Protein AF-A0A4Q6A8T3-F1 (afdb_monomer_lite)

Structure (mmCIF, N/CA/C/O backbone):
data_AF-A0A4Q6A8T3-F1
#
_entry.id   AF-A0A4Q6A8T3-F1
#
loop_
_atom_site.group_PDB
_atom_site.id
_atom_site.type_symbol
_atom_site.label_atom_id
_atom_site.label_alt_id
_atom_site.label_comp_id
_atom_site.label_asym_id
_atom_site.label_entity_id
_atom_site.label_seq_id
_atom_site.pdbx_PDB_ins_code
_atom_site.Cartn_x
_atom_site.Cartn_y
_atom_site.Cartn_z
_atom_site.occupancy
_atom_site.B_iso_or_equiv
_atom_site.auth_seq_id
_atom_site.auth_comp_id
_atom_site.auth_asym_id
_atom_site.auth_atom_id
_atom_site.pdbx_PDB_model_num
ATOM 1 N N . MET A 1 1 ? 22.616 11.309 0.471 1.00 56.16 1 MET A N 1
ATOM 2 C CA . MET A 1 1 ? 22.110 9.918 0.564 1.00 56.16 1 MET A CA 1
ATOM 3 C C . MET A 1 1 ? 21.333 9.735 1.866 1.00 56.16 1 MET A C 1
ATOM 5 O O . MET A 1 1 ? 20.367 8.986 1.876 1.00 56.16 1 MET A O 1
ATOM 9 N N . ASP A 1 2 ? 21.681 10.492 2.910 1.00 57.84 2 ASP A N 1
ATOM 10 C CA . ASP A 1 2 ? 21.047 10.459 4.234 1.00 57.84 2 ASP A CA 1
ATOM 11 C C . ASP A 1 2 ? 19.617 11.036 4.267 1.00 57.84 2 ASP A C 1
ATOM 13 O O . ASP A 1 2 ? 18.765 10.503 4.971 1.00 57.84 2 ASP A O 1
ATOM 17 N N . ASP A 1 3 ? 19.304 12.050 3.450 1.00 61.88 3 ASP A N 1
ATOM 18 C CA . ASP A 1 3 ? 17.957 12.655 3.423 1.00 61.88 3 ASP A CA 1
ATOM 19 C C . ASP A 1 3 ? 16.875 11.706 2.876 1.00 61.88 3 ASP A C 1
ATOM 21 O O . ASP A 1 3 ? 15.730 11.726 3.327 1.00 61.88 3 ASP A O 1
ATOM 25 N N . VAL A 1 4 ? 17.242 10.843 1.920 1.00 63.75 4 VAL A N 1
ATOM 26 C CA . VAL A 1 4 ? 16.332 9.845 1.327 1.00 63.75 4 VAL A CA 1
ATOM 27 C C . VAL A 1 4 ? 16.033 8.744 2.342 1.00 63.75 4 VAL A C 1
ATOM 29 O O . VAL A 1 4 ? 14.876 8.388 2.542 1.00 63.75 4 VAL A O 1
ATOM 32 N N . GLN A 1 5 ? 17.063 8.282 3.055 1.00 64.31 5 GLN A N 1
ATOM 33 C CA . GLN A 1 5 ? 16.924 7.283 4.112 1.00 64.31 5 GLN A CA 1
ATOM 34 C C . GLN A 1 5 ? 16.036 7.790 5.264 1.00 64.31 5 GLN A C 1
ATOM 36 O O . GLN A 1 5 ? 15.251 7.024 5.814 1.00 64.31 5 GLN A O 1
ATOM 41 N N . HIS A 1 6 ? 16.105 9.085 5.593 1.00 65.06 6 HIS A N 1
ATOM 42 C CA . HIS A 1 6 ? 15.290 9.674 6.657 1.00 65.06 6 HIS A CA 1
ATOM 43 C C . HIS A 1 6 ? 13.803 9.797 6.283 1.00 65.06 6 HIS A C 1
ATOM 45 O O . HIS A 1 6 ? 12.931 9.562 7.116 1.00 65.06 6 HIS A O 1
ATOM 51 N N . PHE A 1 7 ? 13.495 10.151 5.031 1.00 71.75 7 PHE A N 1
ATOM 52 C CA . PHE A 1 7 ? 12.113 10.252 4.540 1.00 71.75 7 PHE A CA 1
ATOM 53 C C . PHE A 1 7 ? 11.385 8.904 4.589 1.00 71.75 7 PHE A C 1
ATOM 55 O O . PHE A 1 7 ? 10.233 8.783 5.007 1.00 71.75 7 PHE A O 1
ATOM 62 N N . ASP A 1 8 ? 12.116 7.883 4.201 1.00 75.50 8 ASP A N 1
ATOM 63 C CA . ASP A 1 8 ? 11.698 6.507 4.146 1.00 75.50 8 ASP A CA 1
ATOM 64 C C . ASP A 1 8 ? 11.333 5.904 5.525 1.00 75.50 8 ASP A C 1
ATOM 66 O O . ASP A 1 8 ? 10.294 5.251 5.675 1.00 75.50 8 ASP A O 1
ATOM 70 N N . ASP A 1 9 ? 12.133 6.185 6.559 1.00 75.94 9 ASP A N 1
ATOM 71 C CA . ASP A 1 9 ? 11.860 5.761 7.940 1.00 75.94 9 ASP A CA 1
ATOM 72 C C . ASP A 1 9 ? 10.550 6.374 8.479 1.00 75.94 9 ASP A C 1
ATOM 74 O O . ASP A 1 9 ? 9.784 5.735 9.212 1.00 75.94 9 ASP A O 1
ATOM 78 N N . VAL A 1 10 ? 10.245 7.612 8.073 1.00 81.62 10 VAL A N 1
ATOM 79 C CA . VAL A 1 10 ? 9.012 8.318 8.453 1.00 81.62 10 VAL A CA 1
ATOM 80 C C . VAL A 1 10 ? 7.785 7.701 7.779 1.00 81.62 10 VAL A C 1
ATOM 82 O O . VAL A 1 10 ? 6.746 7.549 8.429 1.00 81.62 10 VAL A O 1
ATOM 85 N N . LEU A 1 11 ? 7.889 7.295 6.508 1.00 80.31 11 LEU A N 1
ATOM 86 C CA . LEU A 1 11 ? 6.803 6.600 5.805 1.00 80.31 11 LEU A CA 1
ATOM 87 C C . LEU A 1 11 ? 6.441 5.281 6.496 1.00 80.31 11 LEU A C 1
ATOM 89 O O . LEU A 1 11 ? 5.257 4.980 6.678 1.00 80.31 11 LEU A O 1
ATOM 93 N N . PHE A 1 12 ? 7.441 4.525 6.952 1.00 78.12 12 PHE A N 1
ATOM 94 C CA . PHE A 1 12 ? 7.218 3.296 7.710 1.00 78.12 12 PHE A CA 1
ATOM 95 C C . PHE A 1 12 ? 6.557 3.539 9.063 1.00 78.12 12 PHE A C 1
ATOM 97 O O . PHE A 1 12 ? 5.582 2.860 9.403 1.00 78.12 12 PHE A O 1
ATOM 104 N N . ALA A 1 13 ? 7.049 4.519 9.826 1.00 82.19 13 ALA A N 1
ATOM 105 C CA . ALA A 1 13 ? 6.434 4.902 11.091 1.00 82.19 13 ALA A CA 1
ATOM 106 C C . ALA A 1 13 ? 4.959 5.282 10.889 1.00 82.19 13 ALA A C 1
ATOM 108 O O . ALA A 1 13 ? 4.096 4.859 11.658 1.00 82.19 13 ALA A O 1
ATOM 109 N N . PHE A 1 14 ? 4.645 6.000 9.810 1.00 83.62 14 PHE A N 1
ATOM 110 C CA . PHE A 1 14 ? 3.276 6.380 9.482 1.00 83.62 14 PHE A CA 1
ATOM 111 C C . PHE A 1 14 ? 2.398 5.170 9.125 1.00 83.62 14 PHE A C 1
ATOM 113 O O . PHE A 1 14 ? 1.275 5.076 9.618 1.00 83.62 14 PHE A O 1
ATOM 120 N N . VAL A 1 15 ? 2.903 4.197 8.353 1.00 82.44 15 VAL A N 1
ATOM 121 C CA . VAL A 1 15 ? 2.174 2.943 8.070 1.00 82.44 15 VAL A CA 1
ATOM 122 C C . VAL A 1 15 ? 1.899 2.154 9.347 1.00 82.44 15 VAL A C 1
ATOM 124 O O . VAL A 1 15 ? 0.773 1.692 9.539 1.00 82.44 15 VAL A O 1
ATOM 127 N N . LEU A 1 16 ? 2.879 2.031 10.247 1.00 82.50 16 LEU A N 1
ATOM 128 C CA . LEU A 1 16 ? 2.691 1.347 11.530 1.00 82.50 16 LEU A CA 1
ATOM 129 C C . LEU A 1 16 ? 1.691 2.079 12.432 1.00 82.50 16 LEU A C 1
ATOM 131 O O . LEU A 1 16 ? 0.867 1.432 13.077 1.00 82.50 16 LEU A O 1
ATOM 135 N N . VAL A 1 17 ? 1.701 3.414 12.444 1.00 85.50 17 VAL A N 1
ATOM 136 C CA . VAL A 1 17 ? 0.725 4.221 13.190 1.00 85.50 17 VAL A CA 1
ATOM 137 C C . VAL A 1 17 ? -0.678 4.061 12.603 1.00 85.50 17 VAL A C 1
ATOM 139 O O . VAL A 1 17 ? -1.614 3.748 13.339 1.00 85.50 17 VAL A O 1
ATOM 142 N N . CYS A 1 18 ? -0.848 4.218 11.288 1.00 80.81 18 CYS A N 1
ATOM 143 C CA . CYS A 1 18 ? -2.147 4.076 10.631 1.00 80.81 18 CYS A CA 1
ATOM 144 C C . CYS A 1 18 ? -2.696 2.643 10.736 1.00 80.81 18 CYS A C 1
ATOM 146 O O . CYS A 1 18 ? -3.885 2.464 11.008 1.00 80.81 18 CYS A O 1
ATOM 148 N N . GLY A 1 19 ? -1.836 1.630 10.601 1.00 82.00 19 GLY A N 1
ATOM 149 C CA . GLY A 1 19 ? -2.180 0.229 10.846 1.00 82.00 19 GLY A CA 1
ATOM 150 C C . GLY A 1 19 ? -2.541 -0.040 12.310 1.00 82.00 19 GLY A C 1
ATOM 151 O O . GLY A 1 19 ? -3.526 -0.722 12.590 1.00 82.00 19 GLY A O 1
ATOM 152 N N . GLY A 1 20 ? -1.818 0.561 13.258 1.00 80.75 20 GLY A N 1
ATOM 153 C CA . GLY A 1 20 ? -2.111 0.476 14.690 1.00 80.75 20 GLY A CA 1
ATOM 154 C C . GLY A 1 20 ? -3.468 1.081 15.056 1.00 80.75 20 GLY A C 1
ATOM 155 O O . GLY A 1 20 ? -4.218 0.482 15.823 1.00 80.75 20 GLY A O 1
ATOM 156 N N . VAL A 1 21 ? -3.841 2.2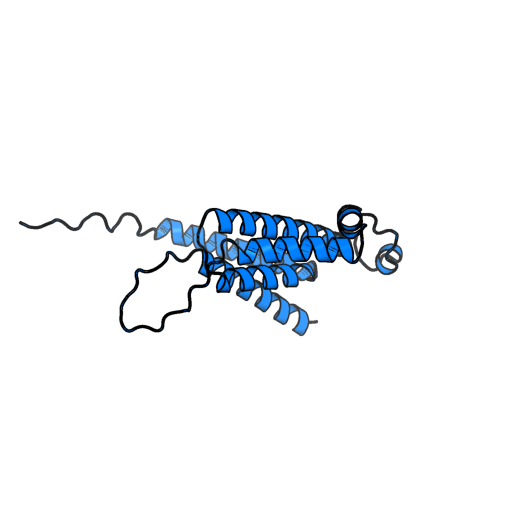14 14.449 1.00 77.12 21 VAL A N 1
ATOM 157 C CA . VAL A 1 21 ? -5.162 2.841 14.643 1.00 77.12 21 VAL A CA 1
ATOM 158 C C . VAL A 1 21 ? -6.304 1.932 14.168 1.00 77.12 21 VAL A C 1
ATOM 160 O O . VAL A 1 21 ? -7.368 1.940 14.789 1.00 77.12 21 VAL A O 1
ATOM 163 N N . LEU A 1 22 ? -6.099 1.103 13.134 1.00 71.81 22 LEU A N 1
ATOM 164 C CA . LEU A 1 22 ? -7.097 0.111 12.695 1.00 71.81 22 LEU A CA 1
ATOM 165 C C . LEU A 1 22 ? -7.335 -1.013 13.720 1.00 71.81 22 LEU A C 1
ATOM 167 O O . LEU A 1 22 ? -8.414 -1.611 13.716 1.00 71.81 22 LEU A O 1
ATOM 171 N N . LEU A 1 23 ? -6.366 -1.301 14.595 1.00 71.19 23 LEU A N 1
ATOM 172 C CA . LEU A 1 23 ? -6.468 -2.341 15.628 1.00 71.19 23 LEU A CA 1
ATOM 173 C C . LEU A 1 23 ? -7.100 -1.847 16.940 1.00 71.19 23 LEU A C 1
ATOM 175 O O . LEU A 1 23 ? -7.441 -2.667 17.793 1.00 71.19 23 LEU A O 1
ATOM 179 N N . ILE A 1 24 ? -7.294 -0.535 17.116 1.00 74.44 24 ILE A N 1
ATOM 180 C CA . ILE A 1 24 ? -7.875 0.021 18.345 1.00 74.44 24 ILE A CA 1
ATOM 181 C C . ILE A 1 24 ? -9.383 -0.305 18.402 1.00 74.44 24 ILE A C 1
ATOM 183 O O . ILE A 1 24 ? -10.132 0.092 17.503 1.00 74.44 24 ILE A O 1
ATOM 187 N N . PRO A 1 25 ? -9.875 -0.993 19.456 1.00 64.94 25 PRO A N 1
ATOM 188 C CA . PRO A 1 25 ? -11.300 -1.264 19.612 1.00 64.94 25 PRO A CA 1
ATOM 189 C C . PRO A 1 25 ? -12.070 0.050 19.778 1.00 64.94 25 PRO A C 1
ATOM 191 O O . PRO A 1 25 ? -11.629 0.968 20.476 1.00 64.94 25 PRO A O 1
ATOM 194 N N . ARG A 1 26 ? -13.243 0.155 19.143 1.00 62.03 26 ARG A N 1
ATOM 195 C CA . ARG A 1 26 ? -14.091 1.348 19.269 1.00 62.03 26 ARG A CA 1
ATOM 196 C C . ARG A 1 26 ? -14.486 1.550 20.731 1.00 62.03 26 ARG A C 1
ATOM 198 O O . ARG A 1 26 ? -15.284 0.780 21.255 1.00 62.03 26 ARG A O 1
ATOM 205 N N . LYS A 1 27 ? -13.976 2.611 21.362 1.00 62.97 27 LYS A N 1
ATOM 206 C CA . LYS A 1 27 ? -14.503 3.083 22.647 1.00 62.97 27 LYS A CA 1
ATOM 207 C C . LYS A 1 27 ? -15.947 3.555 22.473 1.00 62.97 27 LYS A C 1
ATOM 209 O O . LYS A 1 27 ? -16.266 4.245 21.501 1.00 62.97 27 LYS A O 1
ATOM 214 N N . GLU A 1 28 ? -16.805 3.175 23.416 1.00 59.06 28 GLU A N 1
ATOM 215 C CA . GLU A 1 28 ? -18.184 3.653 23.491 1.00 59.06 28 GLU A CA 1
ATOM 216 C C . GLU A 1 28 ? -18.244 5.175 23.654 1.00 59.06 28 GLU A C 1
ATOM 218 O O . GLU A 1 28 ? -17.335 5.818 24.185 1.00 59.06 28 GLU A O 1
ATOM 223 N N . LYS A 1 29 ? -19.316 5.759 23.114 1.00 57.19 29 LYS A N 1
ATOM 224 C CA . LYS A 1 29 ? -19.498 7.204 22.975 1.00 57.19 29 LYS A CA 1
ATOM 225 C C . LYS A 1 29 ? -19.636 7.855 24.354 1.00 57.19 29 LYS A C 1
ATOM 227 O O . LYS A 1 29 ? -20.702 7.791 24.954 1.00 57.19 29 LYS A O 1
ATOM 232 N N . VAL A 1 30 ? -18.587 8.528 24.820 1.00 67.19 30 VAL A N 1
ATOM 233 C CA . VAL A 1 30 ? -18.641 9.350 26.039 1.00 67.19 30 VAL A CA 1
ATOM 234 C C . VAL A 1 30 ? -19.084 10.776 25.667 1.00 67.19 30 VAL A C 1
ATOM 236 O O . VAL A 1 30 ? -18.413 11.406 24.843 1.00 67.19 30 VAL A O 1
ATOM 239 N N . PRO A 1 31 ? -20.195 11.303 26.215 1.00 57.03 31 PRO A N 1
ATOM 240 C CA . PRO A 1 31 ? -20.633 12.673 25.944 1.00 57.03 31 PRO A CA 1
ATOM 241 C C . PRO A 1 31 ? -19.623 13.691 26.511 1.00 57.03 31 PRO A C 1
ATOM 243 O O . PRO A 1 31 ? -19.152 13.536 27.634 1.00 57.03 31 PRO A O 1
ATOM 246 N N . GLY A 1 32 ? -19.268 14.723 25.731 1.00 70.44 32 GLY A N 1
ATOM 247 C CA . GLY A 1 32 ? -18.371 15.819 26.151 1.00 70.44 32 GLY A CA 1
ATOM 248 C C . GLY A 1 32 ? -16.941 15.806 25.581 1.00 70.44 32 GLY A C 1
ATOM 249 O O . GLY A 1 32 ? -16.153 16.695 25.893 1.00 70.44 32 GLY A O 1
ATOM 250 N N . ARG A 1 33 ? -16.579 14.837 24.728 1.00 66.38 33 ARG A N 1
ATOM 251 C CA . ARG A 1 33 ? -15.288 14.799 24.005 1.00 66.38 33 ARG A CA 1
ATOM 252 C C . ARG A 1 33 ? -15.499 14.999 22.501 1.00 66.38 33 ARG A C 1
ATOM 254 O O . ARG A 1 33 ? -16.507 14.553 21.964 1.00 66.38 33 ARG A O 1
ATOM 261 N N . PHE A 1 34 ? -14.535 15.643 21.836 1.00 66.81 34 PHE A N 1
ATOM 262 C CA . PHE A 1 34 ? -14.522 15.876 20.386 1.00 66.81 34 PHE A CA 1
ATOM 263 C C . PHE A 1 34 ? -14.797 14.582 19.606 1.00 66.81 34 PHE A C 1
ATOM 265 O O . PHE A 1 34 ? -14.130 13.565 19.807 1.00 66.81 34 PHE A O 1
ATOM 272 N N . GLN A 1 35 ? -15.802 14.626 18.734 1.00 63.16 35 GLN A N 1
ATOM 273 C CA . GLN A 1 35 ? -16.284 13.480 17.972 1.00 63.16 35 GLN A CA 1
ATOM 274 C C . GLN A 1 35 ? -15.779 13.588 16.534 1.00 63.16 35 GLN A C 1
ATOM 276 O O . GLN A 1 35 ? -16.043 14.576 15.853 1.00 63.16 35 GLN A O 1
ATOM 281 N N . LEU A 1 36 ? -15.083 12.558 16.054 1.00 63.28 36 LEU A N 1
ATOM 282 C CA . LEU A 1 36 ? -14.710 12.471 14.644 1.00 63.28 36 LEU A CA 1
ATOM 283 C C . LEU A 1 36 ? -15.958 12.134 13.806 1.00 63.28 36 LEU A C 1
ATOM 285 O O . LEU A 1 36 ? -16.666 11.179 14.153 1.00 63.28 36 LEU A O 1
ATOM 289 N N . PRO A 1 37 ? -16.241 12.872 12.716 1.00 61.44 37 PRO A N 1
ATOM 290 C CA . PRO A 1 37 ? -17.361 12.567 11.834 1.00 61.44 37 PRO A CA 1
ATOM 291 C C . PRO A 1 37 ? -17.183 11.164 11.239 1.00 61.44 37 PRO A C 1
ATOM 293 O O . PRO A 1 37 ? -16.190 10.863 10.577 1.00 61.44 37 PRO A O 1
ATOM 296 N N . TYR A 1 38 ? -18.142 10.278 11.509 1.00 60.75 38 TYR A N 1
ATOM 297 C CA . TYR A 1 38 ? -18.129 8.908 11.007 1.00 60.75 38 TYR A CA 1
ATOM 298 C C . TYR A 1 38 ? -18.753 8.873 9.614 1.00 60.75 38 TYR A C 1
ATOM 300 O O . TYR A 1 38 ? -19.970 8.983 9.465 1.00 60.75 38 TYR A O 1
ATOM 308 N N . ILE A 1 39 ? -17.911 8.694 8.601 1.00 66.69 39 ILE A N 1
ATOM 309 C CA . ILE A 1 39 ? -18.351 8.407 7.239 1.00 66.69 39 ILE A CA 1
ATOM 310 C C . ILE A 1 39 ? -18.248 6.893 7.035 1.00 66.69 39 ILE A C 1
ATOM 312 O O . ILE A 1 39 ? -17.275 6.253 7.442 1.00 66.69 39 ILE A O 1
ATOM 316 N N . ASN A 1 40 ? -19.280 6.308 6.436 1.00 66.94 40 ASN A N 1
ATOM 317 C CA . ASN A 1 40 ? -19.403 4.869 6.273 1.00 66.94 40 ASN A CA 1
ATOM 318 C C . ASN A 1 40 ? -18.450 4.345 5.182 1.00 66.94 40 ASN A C 1
ATOM 320 O O . ASN A 1 40 ? -18.731 4.468 3.990 1.00 66.94 40 ASN A O 1
ATOM 324 N N . GLY A 1 41 ? -17.323 3.755 5.591 1.00 66.06 41 GLY A N 1
ATOM 325 C CA . GLY A 1 41 ? -16.282 3.274 4.677 1.00 66.06 41 GLY A CA 1
ATOM 326 C C . GLY A 1 41 ? -16.610 2.041 3.868 1.00 66.06 41 GLY A C 1
ATOM 327 O O . GLY A 1 41 ? -15.963 1.816 2.850 1.00 66.06 41 GLY A O 1
ATOM 328 N N . GLN A 1 42 ? -17.651 1.310 4.272 1.00 74.69 42 GLN A N 1
ATOM 329 C CA . GLN A 1 42 ? -18.032 0.036 3.667 1.00 74.69 42 GLN A CA 1
ATOM 330 C C . GLN A 1 42 ? -18.219 0.116 2.148 1.00 74.69 42 GLN A C 1
ATOM 332 O O . GLN A 1 42 ? -17.885 -0.829 1.456 1.00 74.69 42 GLN A O 1
ATOM 337 N N . PHE A 1 43 ? -18.731 1.235 1.625 1.00 78.06 43 PHE A N 1
ATOM 338 C CA . PHE A 1 43 ? -18.996 1.390 0.190 1.00 78.06 43 PHE A CA 1
ATOM 339 C C . PHE A 1 43 ? -18.017 2.343 -0.489 1.00 78.06 43 PHE A C 1
ATOM 341 O O . PHE A 1 43 ? -17.595 2.092 -1.610 1.00 78.06 43 PHE A O 1
ATOM 348 N N . ILE A 1 44 ? -17.614 3.418 0.192 1.00 83.50 44 ILE A N 1
ATOM 349 C CA . ILE A 1 44 ? -16.739 4.436 -0.399 1.00 83.50 44 ILE A CA 1
ATOM 350 C C . ILE A 1 44 ? -15.355 3.851 -0.703 1.00 83.50 44 ILE A C 1
ATOM 352 O O . ILE A 1 44 ? -14.832 4.060 -1.792 1.00 83.50 44 ILE A O 1
ATOM 356 N N . PHE A 1 45 ? -14.778 3.079 0.222 1.00 84.25 45 PHE A N 1
ATOM 357 C CA . PHE A 1 45 ? -13.441 2.517 0.046 1.00 84.25 45 PHE A CA 1
ATOM 358 C C . PHE A 1 45 ? -13.340 1.518 -1.125 1.00 84.25 45 PHE A C 1
ATOM 360 O O . PHE A 1 45 ? -12.498 1.730 -1.998 1.00 84.25 45 PHE A O 1
ATOM 367 N N . PRO A 1 46 ? -14.193 0.477 -1.236 1.00 85.44 46 PRO A N 1
ATOM 368 C CA . PRO A 1 46 ? -14.135 -0.427 -2.385 1.00 85.44 46 PRO A CA 1
ATOM 369 C C . PRO A 1 46 ? -14.464 0.276 -3.705 1.00 85.44 46 PRO A C 1
ATOM 371 O O . PRO A 1 46 ? -13.847 -0.046 -4.715 1.00 85.44 46 PRO A O 1
ATOM 374 N N . VAL A 1 47 ? -15.365 1.268 -3.713 1.00 89.38 47 VAL A N 1
ATOM 375 C CA . VAL A 1 47 ? -15.641 2.068 -4.920 1.00 89.38 47 VAL A CA 1
ATOM 376 C C . VAL A 1 47 ? -14.394 2.823 -5.379 1.00 89.38 47 VAL A C 1
ATOM 378 O O . VAL A 1 47 ? -14.111 2.828 -6.572 1.00 89.38 47 VAL A O 1
ATOM 381 N N . ILE A 1 48 ? -13.614 3.402 -4.460 1.00 89.12 48 ILE A N 1
ATOM 382 C CA . ILE A 1 48 ? -12.345 4.069 -4.794 1.00 89.12 48 ILE A CA 1
ATOM 383 C C . ILE A 1 48 ? -11.345 3.075 -5.396 1.00 89.12 48 ILE A C 1
ATOM 385 O O . ILE A 1 48 ? -10.733 3.382 -6.416 1.00 89.12 48 ILE A O 1
ATOM 389 N N . ILE A 1 49 ? -11.195 1.882 -4.809 1.00 90.25 49 ILE A N 1
ATOM 390 C CA . ILE A 1 49 ? -10.276 0.858 -5.332 1.00 90.25 49 ILE A CA 1
ATOM 391 C C . ILE A 1 49 ? -10.713 0.379 -6.720 1.00 90.25 49 ILE A C 1
ATOM 393 O O . ILE A 1 49 ? -9.891 0.318 -7.630 1.00 90.25 49 ILE A O 1
ATOM 397 N N . VAL A 1 50 ? -12.003 0.099 -6.923 1.00 90.81 50 VAL A N 1
ATOM 398 C CA . VAL A 1 50 ? -12.534 -0.295 -8.237 1.00 90.81 50 VAL A CA 1
ATOM 399 C C . VAL A 1 50 ? -12.347 0.827 -9.257 1.00 90.81 50 VAL A C 1
ATOM 401 O O . VAL A 1 50 ? -11.891 0.564 -10.366 1.00 90.81 50 VAL A O 1
ATOM 404 N N . ALA A 1 51 ? -12.628 2.078 -8.886 1.00 91.44 51 ALA A N 1
ATOM 405 C CA . ALA A 1 51 ? -12.383 3.227 -9.751 1.00 91.44 51 ALA A CA 1
ATOM 406 C C . ALA A 1 51 ? -10.899 3.340 -10.130 1.00 91.44 51 ALA A C 1
ATOM 408 O O . ALA A 1 51 ? -10.593 3.548 -11.300 1.00 91.44 51 ALA A O 1
ATOM 409 N N . ALA A 1 52 ? -9.976 3.129 -9.187 1.00 89.00 52 ALA A N 1
ATOM 410 C CA . ALA A 1 52 ? -8.541 3.124 -9.464 1.00 89.00 52 ALA A CA 1
ATOM 411 C C . ALA A 1 52 ? -8.138 2.008 -10.447 1.00 89.00 52 ALA A C 1
ATOM 413 O O . ALA A 1 52 ? -7.360 2.266 -11.363 1.00 89.00 52 ALA A O 1
ATOM 414 N N . ILE A 1 53 ? -8.700 0.797 -10.314 1.00 89.25 53 ILE A N 1
ATOM 415 C CA . ILE A 1 53 ? -8.473 -0.320 -11.256 1.00 89.25 53 ILE A CA 1
ATOM 416 C C . ILE A 1 53 ? -8.986 0.041 -12.650 1.00 89.25 53 ILE A C 1
ATOM 418 O O . ILE A 1 53 ? -8.278 -0.144 -13.638 1.00 89.25 53 ILE A O 1
ATOM 422 N N . VAL A 1 54 ? -10.211 0.568 -12.734 1.00 90.31 54 VAL A N 1
ATOM 423 C CA . VAL A 1 54 ? -10.845 0.947 -14.003 1.00 90.31 54 VAL A CA 1
ATOM 424 C C . VAL A 1 54 ? -10.057 2.056 -14.689 1.00 90.31 54 VAL A C 1
ATOM 426 O O . VAL A 1 54 ? -9.814 1.966 -15.886 1.00 90.31 54 VAL A O 1
ATOM 429 N N . VAL A 1 55 ? -9.611 3.071 -13.946 1.00 90.62 55 VAL A N 1
ATOM 430 C CA . VAL A 1 55 ? -8.775 4.152 -14.483 1.00 90.62 55 VAL A CA 1
ATOM 431 C C . VAL A 1 55 ? -7.429 3.612 -14.966 1.00 90.62 55 VAL A C 1
ATOM 433 O O . VAL A 1 55 ? -7.018 3.945 -16.073 1.00 90.62 55 VAL A O 1
ATOM 436 N N . ALA A 1 56 ? -6.769 2.740 -14.198 1.00 86.06 56 ALA A N 1
ATOM 437 C CA . ALA A 1 56 ? -5.511 2.118 -14.617 1.00 86.06 56 ALA A CA 1
ATOM 438 C C . ALA A 1 56 ? -5.676 1.300 -15.912 1.00 86.06 56 ALA A C 1
ATOM 440 O O . ALA A 1 56 ? -4.858 1.404 -16.825 1.00 86.06 56 ALA A O 1
ATOM 441 N N . HIS A 1 57 ? -6.776 0.552 -16.025 1.00 85.56 57 HIS A N 1
ATOM 442 C CA . HIS A 1 57 ? -7.116 -0.207 -17.226 1.00 85.56 5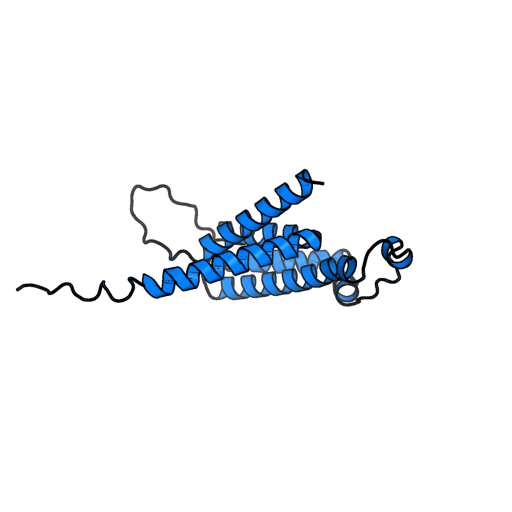7 HIS A CA 1
ATOM 443 C C . HIS A 1 57 ? -7.506 0.697 -18.411 1.00 85.56 57 HIS A C 1
ATOM 445 O O . HIS A 1 57 ? -7.182 0.392 -19.556 1.00 85.56 57 HIS A O 1
ATOM 451 N N . ALA A 1 58 ? -8.185 1.821 -18.159 1.00 86.19 58 ALA A N 1
ATOM 452 C CA . ALA A 1 58 ? -8.595 2.778 -19.188 1.00 86.19 58 ALA A CA 1
ATOM 453 C C . ALA A 1 58 ? -7.415 3.584 -19.752 1.00 86.19 58 ALA A C 1
ATOM 455 O O . ALA A 1 58 ? -7.397 3.888 -20.943 1.00 86.19 58 ALA A O 1
ATOM 456 N N . LEU A 1 59 ? -6.426 3.913 -18.914 1.00 84.44 59 LEU A N 1
ATOM 457 C CA . LEU A 1 59 ? -5.194 4.585 -19.334 1.00 84.44 59 LEU A CA 1
ATO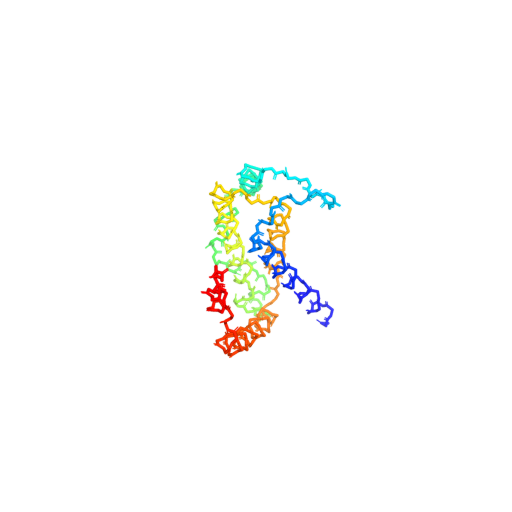M 458 C C . LEU A 1 59 ? -4.279 3.649 -20.136 1.00 84.44 59 LEU A C 1
ATOM 460 O O . LEU A 1 59 ? -3.620 4.090 -21.074 1.00 84.44 59 LEU A O 1
ATOM 464 N N . SER A 1 60 ? -4.264 2.356 -19.805 1.00 78.62 60 SER A N 1
ATOM 465 C CA . SER A 1 60 ? -3.521 1.342 -20.555 1.00 78.62 60 SER A CA 1
ATOM 466 C C . SER A 1 60 ? -4.124 -0.046 -20.345 1.00 78.62 60 SER A C 1
ATOM 468 O O . SER A 1 60 ? -4.064 -0.593 -19.244 1.00 78.62 60 SER A O 1
ATOM 470 N N . ASN A 1 61 ? -4.631 -0.659 -21.421 1.00 79.12 61 ASN A N 1
ATOM 471 C CA . ASN A 1 61 ? -5.167 -2.027 -21.374 1.00 79.12 61 ASN A CA 1
ATOM 472 C C . ASN A 1 61 ? -4.108 -3.064 -20.952 1.00 79.12 61 ASN A C 1
ATOM 474 O O . ASN A 1 61 ? -4.456 -4.137 -20.469 1.00 79.12 61 ASN A O 1
ATOM 478 N N . THR A 1 62 ? -2.817 -2.750 -21.107 1.00 82.12 62 THR A N 1
ATOM 479 C CA . THR A 1 62 ? -1.714 -3.650 -20.748 1.00 82.12 62 THR A CA 1
ATOM 480 C C . THR A 1 62 ? -1.147 -3.419 -19.348 1.00 82.12 62 THR A C 1
ATOM 482 O O . THR A 1 62 ? -0.255 -4.160 -18.955 1.00 82.12 62 THR A O 1
ATOM 485 N N . TYR A 1 63 ? -1.667 -2.472 -18.550 1.00 82.94 63 TYR A N 1
ATOM 486 C CA . TYR A 1 63 ? -1.107 -2.145 -17.226 1.00 82.94 63 TYR A CA 1
ATOM 487 C C . TYR A 1 63 ? -0.886 -3.386 -16.359 1.00 82.94 63 TYR A C 1
ATOM 489 O O . TYR A 1 63 ? 0.230 -3.660 -15.928 1.00 82.94 63 TYR A O 1
ATOM 497 N N . PHE A 1 64 ? -1.945 -4.172 -16.144 1.00 83.12 64 PHE A N 1
ATOM 498 C CA . PHE A 1 64 ? -1.873 -5.365 -15.307 1.00 83.12 64 PHE A CA 1
ATOM 499 C C . PHE A 1 64 ? -1.040 -6.470 -15.960 1.00 83.12 64 PHE A C 1
ATOM 501 O O . PHE A 1 64 ? -0.315 -7.168 -15.260 1.00 83.12 64 PHE A O 1
ATOM 508 N N . THR A 1 65 ? -1.084 -6.615 -17.289 1.00 83.00 65 THR A N 1
ATOM 509 C CA . THR A 1 65 ? -0.264 -7.619 -17.981 1.00 83.00 65 THR A CA 1
ATOM 510 C C . THR A 1 65 ? 1.221 -7.291 -17.892 1.00 83.00 65 THR A C 1
ATOM 512 O O . THR A 1 65 ? 2.015 -8.190 -17.650 1.00 83.00 65 THR A O 1
ATOM 515 N N . ASP A 1 66 ? 1.597 -6.019 -18.008 1.00 83.75 66 ASP A N 1
ATOM 516 C CA . ASP A 1 66 ? 2.978 -5.549 -17.874 1.00 83.75 66 ASP A CA 1
ATOM 517 C C . ASP A 1 66 ? 3.458 -5.629 -16.418 1.00 83.75 66 ASP A C 1
ATOM 519 O O . ASP A 1 66 ? 4.630 -5.882 -16.155 1.00 83.75 66 ASP A O 1
ATOM 523 N N . LEU A 1 67 ? 2.537 -5.514 -15.458 1.00 83.25 67 LEU A N 1
ATOM 524 C CA . LEU A 1 67 ? 2.802 -5.712 -14.032 1.00 83.25 67 LEU A CA 1
ATOM 525 C C . LEU A 1 67 ? 3.214 -7.155 -13.700 1.00 83.25 67 LEU A C 1
ATOM 527 O O . LEU A 1 67 ? 4.086 -7.361 -12.859 1.00 83.25 67 LEU A O 1
ATOM 531 N N . PHE A 1 68 ? 2.617 -8.146 -14.372 1.00 80.88 68 PHE A N 1
ATOM 532 C CA . PHE A 1 68 ? 2.960 -9.569 -14.220 1.00 80.88 68 PHE A CA 1
ATOM 533 C C . PHE A 1 68 ? 4.029 -10.057 -15.211 1.00 80.88 68 PHE A C 1
ATOM 535 O O . PHE A 1 68 ? 4.546 -11.168 -15.067 1.00 80.88 68 PHE A O 1
ATOM 542 N N . ARG A 1 69 ? 4.386 -9.249 -16.214 1.00 79.25 69 ARG A N 1
ATOM 543 C CA . ARG A 1 69 ? 5.512 -9.526 -17.108 1.00 79.25 69 ARG A CA 1
ATOM 544 C C . ARG A 1 69 ? 6.800 -9.062 -16.440 1.00 79.25 69 ARG A C 1
ATOM 546 O O . ARG A 1 69 ? 7.176 -7.897 -16.517 1.00 79.25 69 ARG A O 1
ATOM 553 N N . PHE A 1 70 ? 7.514 -10.002 -15.833 1.00 76.62 70 PHE A N 1
ATOM 554 C CA . PHE A 1 70 ? 8.854 -9.799 -15.266 1.00 76.62 70 PHE A CA 1
ATOM 555 C C . PHE A 1 70 ? 9.944 -9.683 -16.351 1.00 76.62 70 PHE A C 1
ATOM 557 O O . PHE A 1 70 ? 11.006 -10.298 -16.258 1.00 76.62 70 PHE A O 1
ATOM 564 N N . ASP A 1 71 ? 9.656 -8.939 -17.419 1.00 76.19 71 ASP A N 1
ATOM 565 C CA . ASP A 1 71 ? 10.551 -8.728 -18.550 1.00 76.19 71 ASP A CA 1
ATOM 566 C C . ASP A 1 71 ? 11.276 -7.386 -18.392 1.00 76.19 71 ASP A C 1
ATOM 568 O O . ASP A 1 71 ? 10.776 -6.321 -18.749 1.00 76.19 71 ASP A O 1
ATOM 572 N N . PHE A 1 72 ? 12.471 -7.442 -17.807 1.00 75.69 72 PHE A N 1
ATOM 573 C CA . PHE A 1 72 ? 13.293 -6.265 -17.506 1.00 75.69 72 PHE A CA 1
ATOM 574 C C . PHE A 1 72 ? 14.209 -5.856 -18.663 1.00 75.69 72 PHE A C 1
ATOM 576 O O . PHE A 1 72 ? 14.991 -4.912 -18.532 1.00 75.69 72 PHE A O 1
ATOM 583 N N . SER A 1 73 ? 14.110 -6.539 -19.809 1.00 67.06 73 SER A N 1
ATOM 584 C CA . SER A 1 73 ? 14.990 -6.313 -20.957 1.00 67.06 73 SER A CA 1
ATOM 585 C C . SER A 1 73 ? 14.834 -4.922 -21.585 1.00 67.06 73 SER A C 1
ATOM 587 O O . SER A 1 73 ? 15.729 -4.480 -22.300 1.00 67.06 73 SER A O 1
ATOM 589 N N . GLY A 1 74 ? 13.720 -4.227 -21.334 1.00 67.88 74 GLY A N 1
ATOM 590 C CA . GLY A 1 74 ? 13.476 -2.865 -21.820 1.00 67.88 74 GLY A CA 1
ATOM 591 C C . GLY A 1 74 ? 14.132 -1.750 -20.994 1.00 67.88 74 GLY A C 1
ATOM 592 O O . GLY A 1 74 ? 14.059 -0.589 -21.391 1.00 67.88 74 GLY A O 1
ATOM 593 N N . ASN A 1 75 ? 14.753 -2.058 -19.850 1.00 74.56 75 ASN A N 1
ATOM 594 C CA . ASN A 1 75 ? 15.307 -1.042 -18.957 1.00 74.56 75 ASN A CA 1
ATOM 595 C C . ASN A 1 75 ? 16.815 -0.852 -19.199 1.00 74.56 75 ASN A C 1
ATOM 597 O O . ASN A 1 75 ? 17.619 -1.734 -18.895 1.00 74.56 75 ASN A O 1
ATOM 601 N N . ALA A 1 76 ? 17.203 0.305 -19.748 1.00 74.31 76 ALA A N 1
ATOM 602 C CA . ALA A 1 76 ? 18.590 0.595 -20.125 1.00 74.31 76 ALA A CA 1
ATOM 603 C C . ALA A 1 76 ? 19.570 0.480 -18.942 1.00 74.31 76 ALA A C 1
ATOM 605 O O . ALA A 1 76 ? 20.706 0.038 -19.126 1.00 74.31 76 ALA A O 1
ATOM 606 N N . ASP A 1 77 ? 19.128 0.809 -17.726 1.00 75.62 77 ASP A N 1
ATOM 607 C CA . ASP A 1 77 ? 19.950 0.722 -16.516 1.00 75.62 77 ASP A CA 1
ATOM 608 C C . ASP A 1 77 ? 20.168 -0.727 -16.051 1.00 75.62 77 ASP A C 1
ATOM 610 O O . ASP A 1 77 ? 21.243 -1.055 -15.538 1.00 75.62 77 ASP A O 1
ATOM 614 N N . TYR A 1 78 ? 19.191 -1.613 -16.285 1.00 75.25 78 TYR A N 1
ATOM 615 C CA . TYR A 1 78 ? 19.312 -3.051 -16.018 1.00 75.25 78 TYR A CA 1
ATOM 616 C C . TYR A 1 78 ? 20.214 -3.737 -17.050 1.00 75.25 78 TYR A C 1
ATOM 618 O O . TYR A 1 78 ? 21.123 -4.481 -16.686 1.00 75.25 78 TYR A O 1
ATOM 626 N N . VAL A 1 79 ? 20.029 -3.422 -18.337 1.00 76.19 79 VAL A N 1
ATOM 627 C CA . VAL A 1 79 ? 20.844 -3.970 -19.438 1.00 76.19 79 VAL A CA 1
ATOM 628 C C . VAL A 1 79 ? 22.305 -3.512 -19.341 1.00 76.19 79 VAL A C 1
ATOM 630 O O . VAL A 1 79 ? 23.214 -4.266 -19.676 1.00 76.19 79 VAL A O 1
ATOM 633 N N . SER A 1 80 ? 22.549 -2.310 -18.810 1.00 77.62 80 SER A N 1
ATOM 634 C CA . SER A 1 80 ? 23.901 -1.792 -18.548 1.00 77.62 80 SER A CA 1
ATOM 635 C C . SER A 1 80 ? 24.569 -2.402 -17.304 1.00 77.62 80 SER A C 1
ATOM 637 O O . SER A 1 80 ? 25.696 -2.028 -16.982 1.00 77.62 80 SER A O 1
ATOM 639 N N . GLY A 1 81 ? 23.881 -3.281 -16.564 1.00 77.06 81 GLY A N 1
ATOM 640 C CA . GLY A 1 81 ? 24.381 -3.886 -15.325 1.00 77.06 81 GLY A CA 1
ATOM 641 C C . GLY A 1 81 ? 24.545 -2.906 -14.158 1.00 77.06 81 GLY A C 1
ATOM 642 O O . GLY A 1 81 ? 25.208 -3.237 -13.177 1.00 77.06 81 GLY A O 1
ATOM 643 N N . LYS A 1 82 ? 23.969 -1.697 -14.249 1.00 78.50 82 LYS A N 1
ATOM 644 C CA . LYS A 1 82 ? 24.071 -0.670 -13.198 1.00 78.50 82 LYS A CA 1
ATOM 645 C C . LYS A 1 82 ? 23.149 -0.951 -12.012 1.00 78.50 82 LYS A C 1
ATOM 647 O O . LYS A 1 82 ? 23.472 -0.556 -10.897 1.00 78.50 82 LYS A O 1
ATOM 652 N N . VAL A 1 83 ? 22.017 -1.617 -12.247 1.00 79.12 83 VAL A N 1
ATOM 653 C CA . VAL A 1 83 ? 21.040 -1.996 -11.215 1.00 79.12 83 VAL A CA 1
ATOM 654 C C . VAL A 1 83 ? 20.784 -3.501 -11.251 1.00 79.12 83 VAL A C 1
ATOM 656 O O . VAL A 1 83 ? 20.774 -4.118 -12.316 1.00 79.12 83 VAL A O 1
ATOM 659 N N . GLY A 1 84 ? 20.608 -4.121 -10.084 1.00 81.25 84 GLY A N 1
ATOM 660 C CA . GLY A 1 84 ? 20.387 -5.561 -9.990 1.00 81.25 84 GLY A CA 1
ATOM 661 C C . GLY A 1 84 ? 18.953 -5.947 -10.354 1.00 81.25 84 GLY A C 1
ATOM 662 O O . GLY A 1 84 ? 18.030 -5.146 -10.229 1.00 81.25 84 GLY A O 1
ATOM 663 N N . PHE A 1 85 ? 18.731 -7.218 -10.705 1.00 78.75 85 PHE A N 1
ATOM 664 C CA . PHE A 1 85 ? 17.388 -7.770 -10.969 1.00 78.75 85 PHE A CA 1
ATOM 665 C C . PHE A 1 85 ? 16.394 -7.436 -9.852 1.00 78.75 85 PHE A C 1
ATOM 667 O O . PHE A 1 85 ? 15.266 -7.024 -10.096 1.00 78.75 85 PHE A O 1
ATOM 674 N N . TRP A 1 86 ? 16.843 -7.551 -8.602 1.00 78.38 86 TRP A N 1
ATOM 675 C CA . TRP A 1 86 ? 15.988 -7.279 -7.459 1.00 78.38 86 TRP A CA 1
ATOM 676 C C . TRP A 1 86 ? 15.559 -5.798 -7.361 1.00 78.38 86 TRP A C 1
ATOM 678 O O . TRP A 1 86 ? 14.549 -5.536 -6.730 1.00 78.38 86 TRP A O 1
ATOM 688 N N . ASP A 1 87 ? 16.294 -4.833 -7.943 1.00 78.00 87 ASP A N 1
ATOM 689 C CA . ASP A 1 87 ? 15.926 -3.396 -7.895 1.00 78.00 87 ASP A CA 1
ATOM 690 C C . ASP A 1 87 ? 14.697 -3.142 -8.759 1.00 78.00 87 ASP A C 1
ATOM 692 O O . ASP A 1 87 ? 13.743 -2.497 -8.336 1.00 78.00 87 ASP A O 1
ATOM 696 N N . VAL A 1 88 ? 14.703 -3.722 -9.956 1.00 78.69 88 VAL A N 1
ATOM 697 C CA . VAL A 1 88 ? 13.612 -3.589 -10.920 1.00 78.69 88 VAL A CA 1
ATOM 698 C C . VAL A 1 88 ? 12.419 -4.478 -10.558 1.00 78.69 88 VAL A C 1
ATOM 700 O O . VAL A 1 88 ? 11.272 -4.047 -10.679 1.00 78.69 88 VAL A O 1
ATOM 703 N N . ALA 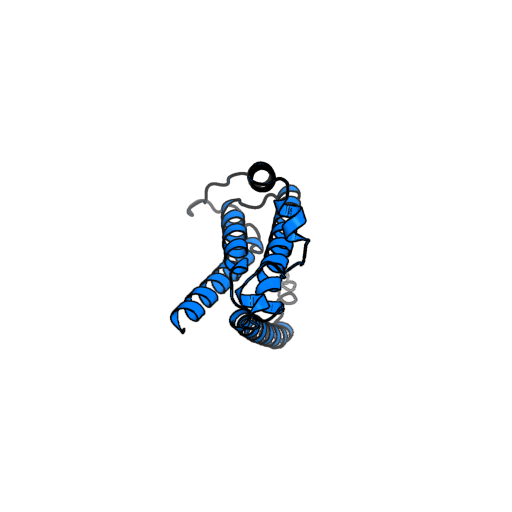A 1 89 ? 12.665 -5.679 -10.023 1.00 82.44 89 ALA A N 1
ATOM 704 C CA . ALA A 1 89 ? 11.606 -6.587 -9.593 1.00 82.44 89 ALA A CA 1
ATOM 705 C C . ALA A 1 89 ? 10.857 -6.084 -8.354 1.00 82.44 89 ALA A C 1
ATOM 707 O O . ALA A 1 89 ? 9.666 -6.352 -8.218 1.00 82.44 89 ALA A O 1
ATOM 708 N N . MET A 1 90 ? 11.512 -5.334 -7.462 1.00 81.00 90 MET A N 1
ATOM 709 C CA . MET A 1 90 ? 10.878 -4.837 -6.240 1.00 81.00 90 MET A CA 1
ATOM 710 C C . MET A 1 90 ? 9.711 -3.896 -6.531 1.00 81.00 90 MET A C 1
ATOM 712 O O . MET A 1 90 ? 8.696 -3.999 -5.851 1.00 81.00 90 MET A O 1
ATOM 716 N N . LEU A 1 91 ? 9.805 -3.042 -7.552 1.00 80.50 91 LEU A N 1
ATOM 717 C CA . LEU A 1 91 ? 8.718 -2.138 -7.943 1.00 80.50 91 LEU A CA 1
ATOM 718 C C . LEU A 1 91 ? 7.495 -2.918 -8.439 1.00 80.50 91 LEU A C 1
ATOM 720 O O . LEU A 1 91 ? 6.386 -2.716 -7.944 1.00 80.50 91 LEU A O 1
ATOM 724 N N . GLN A 1 92 ? 7.699 -3.857 -9.368 1.00 86.81 92 GLN A N 1
ATOM 725 C CA . GLN A 1 92 ? 6.618 -4.703 -9.884 1.00 86.81 92 GLN A CA 1
ATOM 726 C C . GLN A 1 92 ? 6.000 -5.555 -8.770 1.00 86.81 92 GLN A C 1
ATOM 728 O O . GLN A 1 92 ? 4.787 -5.531 -8.577 1.00 86.81 92 GLN A O 1
ATOM 733 N N . VAL A 1 93 ? 6.823 -6.249 -7.977 1.00 87.25 93 VAL A N 1
ATOM 734 C CA . VAL A 1 93 ? 6.355 -7.087 -6.863 1.00 87.25 93 VAL A CA 1
ATOM 735 C C . VAL A 1 93 ? 5.631 -6.249 -5.808 1.00 87.25 93 VAL A C 1
ATOM 737 O O . VAL A 1 93 ? 4.568 -6.654 -5.346 1.00 87.25 93 VAL A O 1
ATOM 740 N N . SER A 1 94 ? 6.142 -5.068 -5.453 1.00 87.94 94 SER A N 1
ATOM 741 C CA . SER A 1 94 ? 5.506 -4.193 -4.460 1.00 87.94 94 SER A CA 1
ATOM 742 C C . SER A 1 94 ? 4.165 -3.658 -4.944 1.00 87.94 94 SER A C 1
ATOM 744 O O . SER A 1 94 ? 3.230 -3.589 -4.153 1.00 87.94 94 SER A O 1
ATOM 746 N N . LEU A 1 95 ? 4.024 -3.342 -6.235 1.00 88.62 95 LEU A N 1
ATOM 747 C CA . LEU A 1 95 ? 2.739 -2.953 -6.818 1.00 88.62 95 LEU A CA 1
ATOM 748 C C . LEU A 1 95 ? 1.738 -4.119 -6.835 1.00 88.62 95 LEU A C 1
ATOM 750 O O . LEU A 1 95 ? 0.566 -3.908 -6.527 1.00 88.62 95 LEU A O 1
ATOM 754 N N . ILE A 1 96 ? 2.181 -5.353 -7.115 1.00 90.44 96 ILE A N 1
ATOM 755 C CA . ILE A 1 96 ? 1.332 -6.554 -6.988 1.00 90.44 96 ILE A CA 1
ATOM 756 C C . ILE A 1 96 ? 0.856 -6.705 -5.540 1.00 90.44 96 ILE A C 1
ATOM 758 O O . ILE A 1 96 ? -0.341 -6.849 -5.288 1.00 90.44 96 ILE A O 1
ATOM 762 N N . VAL A 1 97 ? 1.783 -6.639 -4.580 1.00 90.12 97 VAL A N 1
ATOM 763 C CA . VAL A 1 97 ? 1.480 -6.744 -3.146 1.00 90.12 97 VAL A CA 1
ATOM 764 C C . VAL A 1 97 ? 0.537 -5.627 -2.705 1.00 90.12 97 VAL A C 1
ATOM 766 O O . VAL A 1 97 ? -0.416 -5.898 -1.979 1.00 90.12 97 VAL A O 1
ATOM 769 N N . PHE A 1 98 ? 0.745 -4.397 -3.175 1.00 91.44 98 PHE A N 1
ATOM 770 C CA . PHE A 1 98 ? -0.130 -3.259 -2.915 1.00 91.44 98 PHE A CA 1
ATOM 771 C C . PHE A 1 98 ? -1.556 -3.516 -3.408 1.00 91.44 98 PHE A C 1
ATOM 773 O O . PHE A 1 98 ? -2.496 -3.349 -2.634 1.00 91.44 98 PHE A O 1
ATOM 780 N N . TRP A 1 99 ? -1.734 -3.973 -4.651 1.00 90.31 99 TRP A N 1
ATOM 781 C CA . TRP A 1 99 ? -3.057 -4.286 -5.198 1.00 90.31 99 TRP A CA 1
ATOM 782 C C . TRP A 1 99 ? -3.744 -5.424 -4.435 1.00 90.31 99 TRP A C 1
ATOM 784 O O . TRP A 1 99 ? -4.926 -5.310 -4.106 1.00 90.31 99 TRP A O 1
ATOM 794 N N . ILE A 1 100 ? -3.012 -6.485 -4.080 1.00 91.56 100 ILE A N 1
ATOM 795 C CA . ILE A 1 100 ? -3.533 -7.578 -3.243 1.00 91.56 100 ILE A CA 1
ATOM 796 C C . ILE A 1 100 ? -3.965 -7.038 -1.875 1.00 91.56 100 ILE A C 1
ATOM 798 O O . ILE A 1 100 ? -5.084 -7.292 -1.433 1.00 91.56 100 ILE A O 1
ATOM 802 N N . PHE A 1 101 ? -3.109 -6.262 -1.213 1.00 90.38 101 PHE A N 1
ATOM 803 C CA . PHE A 1 101 ? -3.387 -5.676 0.095 1.00 90.38 101 PHE A CA 1
ATOM 804 C C . PHE A 1 101 ? -4.582 -4.713 0.055 1.00 90.38 101 PHE A C 1
ATOM 806 O O . PHE A 1 101 ? -5.441 -4.762 0.935 1.00 90.38 101 PHE A O 1
ATOM 813 N N . ALA A 1 102 ? -4.695 -3.896 -0.994 1.00 90.12 102 ALA A N 1
ATOM 814 C CA . ALA A 1 102 ? -5.823 -3.001 -1.226 1.00 90.12 102 ALA A CA 1
ATOM 815 C C . ALA A 1 102 ? -7.146 -3.769 -1.366 1.00 90.12 102 ALA A C 1
ATOM 817 O O . ALA A 1 102 ? -8.144 -3.398 -0.747 1.00 90.12 102 ALA A O 1
ATOM 818 N N . ILE A 1 103 ? -7.146 -4.870 -2.127 1.00 90.50 103 ILE A N 1
ATOM 819 C CA . ILE A 1 103 ? -8.313 -5.750 -2.285 1.00 90.50 103 ILE A CA 1
ATOM 820 C C . ILE A 1 103 ? -8.665 -6.419 -0.953 1.00 90.50 103 ILE A C 1
ATOM 822 O O . ILE A 1 103 ? -9.832 -6.428 -0.564 1.00 90.50 103 ILE A O 1
ATOM 826 N N . VAL A 1 104 ? -7.675 -6.929 -0.213 1.00 90.00 104 VAL A N 1
ATOM 827 C CA . VAL A 1 104 ? -7.891 -7.530 1.112 1.00 90.00 104 VAL A CA 1
ATOM 828 C C . VAL A 1 104 ? -8.517 -6.513 2.066 1.00 90.00 104 VAL A C 1
ATOM 830 O O . VAL A 1 104 ? -9.544 -6.807 2.674 1.00 90.00 104 VAL A O 1
ATOM 833 N N . LEU A 1 105 ? -7.974 -5.296 2.162 1.00 86.00 105 LEU A N 1
ATOM 834 C CA . LEU A 1 105 ? -8.558 -4.236 2.988 1.00 86.00 105 LEU A CA 1
ATOM 835 C C . LEU A 1 105 ? -9.967 -3.852 2.530 1.00 86.00 105 LEU A C 1
ATOM 837 O O . LEU A 1 105 ? -10.829 -3.598 3.375 1.00 86.00 105 LEU A O 1
ATOM 841 N N . ALA A 1 106 ? -10.233 -3.846 1.223 1.00 86.62 106 ALA A N 1
ATOM 842 C CA . ALA A 1 106 ? -11.565 -3.583 0.694 1.00 86.62 106 ALA A CA 1
ATOM 843 C C . ALA A 1 106 ? -12.567 -4.654 1.145 1.00 86.62 106 ALA A C 1
ATOM 845 O O . ALA A 1 106 ? -13.632 -4.308 1.656 1.00 86.62 106 ALA A O 1
ATOM 846 N N . LEU A 1 107 ? -12.198 -5.936 1.073 1.00 86.56 107 LEU A N 1
ATOM 847 C CA . LEU A 1 107 ? -13.014 -7.043 1.581 1.00 86.56 107 LEU A CA 1
ATOM 848 C C . LEU A 1 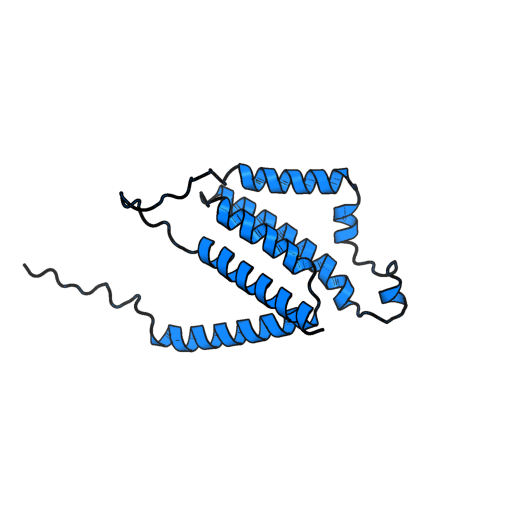107 ? -13.215 -6.958 3.103 1.00 86.56 107 LEU A C 1
ATOM 850 O O . LEU A 1 107 ? -14.338 -7.084 3.589 1.00 86.56 107 LEU A O 1
ATOM 854 N N . PHE A 1 108 ? -12.159 -6.670 3.869 1.00 83.00 108 PHE A N 1
ATOM 855 C CA . PHE A 1 108 ? -12.253 -6.483 5.322 1.00 83.00 108 PHE A CA 1
ATOM 856 C C . PHE A 1 108 ? -13.165 -5.309 5.709 1.00 83.00 108 PHE A C 1
ATOM 858 O O . PHE A 1 108 ? -13.870 -5.387 6.715 1.00 83.00 108 PHE A O 1
ATOM 865 N N . THR A 1 109 ? -13.196 -4.250 4.899 1.00 82.81 109 THR A N 1
ATOM 866 C CA . THR A 1 109 ? -14.055 -3.068 5.092 1.00 82.81 109 THR A CA 1
ATOM 867 C C . THR A 1 109 ? -15.527 -3.345 4.771 1.00 82.81 109 THR A C 1
ATOM 869 O O . THR A 1 109 ? -16.411 -2.690 5.325 1.00 82.81 109 THR A O 1
ATOM 872 N N . LEU A 1 110 ? -15.816 -4.346 3.935 1.00 77.88 110 LEU A N 1
ATOM 873 C CA . LEU A 1 110 ? -17.183 -4.830 3.718 1.00 77.88 110 LEU A CA 1
ATOM 874 C C . LEU A 1 110 ? -17.697 -5.632 4.921 1.00 77.88 110 LEU A C 1
ATOM 876 O O . LEU A 1 110 ? -18.859 -5.499 5.299 1.00 77.88 110 LEU A O 1
ATOM 880 N N . VAL A 1 111 ? -16.832 -6.437 5.548 1.00 74.81 111 VAL A N 1
ATOM 881 C CA . VAL A 1 111 ? -17.204 -7.281 6.699 1.00 74.81 111 VAL A CA 1
ATOM 882 C C . VAL A 1 111 ? -17.249 -6.480 8.004 1.00 74.81 111 VAL A C 1
ATOM 884 O O . VAL A 1 111 ? -18.117 -6.704 8.850 1.00 74.81 111 VAL A O 1
ATOM 887 N N . LYS A 1 112 ? -16.339 -5.519 8.189 1.00 64.88 112 LYS A N 1
ATOM 888 C CA . LYS A 1 112 ? -16.291 -4.649 9.369 1.00 64.88 112 LYS A CA 1
ATOM 889 C C . LYS A 1 112 ? -16.456 -3.187 8.971 1.00 64.88 112 LYS A C 1
ATOM 891 O O . LYS A 1 112 ? -15.734 -2.679 8.125 1.00 64.88 112 LYS A O 1
ATOM 896 N N . LYS A 1 113 ? -17.358 -2.490 9.672 1.00 66.44 113 LYS A N 1
ATOM 897 C CA . LYS A 1 113 ? -17.645 -1.046 9.558 1.00 66.44 113 LYS A CA 1
ATOM 898 C C . LYS A 1 113 ? -16.461 -0.174 10.019 1.00 66.44 113 LYS A C 1
ATOM 900 O O . LYS A 1 113 ? -16.544 0.514 11.039 1.00 66.44 113 LYS A O 1
ATOM 905 N N . TYR A 1 114 ? -15.341 -0.261 9.308 1.00 69.81 114 TYR A N 1
ATOM 906 C CA . TYR A 1 114 ? -14.128 0.504 9.568 1.00 69.81 114 TYR A CA 1
ATOM 907 C C . TYR A 1 114 ? -14.291 1.969 9.139 1.00 69.81 114 TYR A C 1
ATOM 909 O O . TYR A 1 114 ? -15.046 2.305 8.223 1.00 69.81 114 TYR A O 1
ATOM 917 N N . SER A 1 115 ? -13.580 2.857 9.832 1.00 72.69 115 SER A N 1
ATOM 918 C CA . SER A 1 115 ? -13.551 4.289 9.530 1.00 72.69 115 SER A CA 1
ATOM 919 C C . SER A 1 115 ? -12.725 4.562 8.269 1.00 72.69 115 SER A C 1
ATOM 921 O O . SER A 1 115 ? -11.597 4.087 8.156 1.00 72.69 115 SER A O 1
ATOM 923 N N . LEU A 1 116 ? -13.242 5.398 7.363 1.00 71.56 116 LEU A N 1
ATOM 924 C CA . LEU A 1 116 ? -12.545 5.808 6.128 1.00 71.56 116 LEU A CA 1
ATOM 925 C C . LEU A 1 116 ? -11.212 6.509 6.368 1.00 71.56 116 LEU A C 1
ATOM 927 O O . LEU A 1 116 ? -10.284 6.347 5.589 1.00 71.56 116 LEU A O 1
ATOM 931 N N . ILE A 1 117 ? -11.132 7.297 7.438 1.00 75.50 117 ILE A N 1
ATOM 932 C CA . ILE A 1 117 ? -9.997 8.179 7.718 1.00 75.50 117 ILE A CA 1
ATOM 933 C C . ILE A 1 117 ? -8.682 7.381 7.856 1.00 75.50 117 ILE A C 1
ATOM 935 O O . ILE A 1 117 ? -7.760 7.637 7.084 1.00 75.50 117 ILE A O 1
ATOM 939 N N . PRO A 1 118 ? -8.572 6.380 8.755 1.00 74.81 118 PRO A N 1
ATOM 940 C CA . PRO A 1 118 ? -7.365 5.558 8.840 1.00 74.81 118 PRO A CA 1
ATOM 941 C C . PRO A 1 118 ? -7.147 4.669 7.605 1.00 74.81 118 PRO A C 1
ATOM 943 O O . PRO A 1 118 ? -6.000 4.468 7.224 1.00 74.81 118 PRO A O 1
ATOM 946 N N . LEU A 1 119 ? -8.205 4.193 6.934 1.00 80.62 119 LEU A N 1
ATOM 947 C CA . LEU A 1 119 ? -8.081 3.393 5.702 1.00 80.62 119 LEU A CA 1
ATOM 948 C C . LEU A 1 119 ? -7.406 4.168 4.561 1.00 80.62 119 LEU A C 1
ATOM 950 O O . LEU A 1 119 ? -6.515 3.635 3.902 1.00 80.62 119 LEU A O 1
ATOM 954 N N . MET A 1 120 ? -7.791 5.431 4.357 1.00 84.56 120 MET A N 1
ATOM 955 C CA . MET A 1 120 ? -7.176 6.305 3.351 1.00 84.56 120 MET A CA 1
ATOM 956 C C . MET A 1 120 ? -5.711 6.627 3.680 1.00 84.56 120 MET A C 1
ATOM 958 O O . MET A 1 120 ? -4.885 6.745 2.775 1.00 84.56 120 MET A O 1
ATOM 962 N N . GLY A 1 121 ? -5.373 6.725 4.969 1.00 85.50 121 GLY A N 1
ATOM 963 C CA . GLY A 1 121 ? -3.988 6.861 5.422 1.00 85.50 121 GLY A CA 1
ATOM 964 C C . GLY A 1 121 ? -3.160 5.618 5.101 1.00 85.50 121 GLY A C 1
ATOM 965 O O . GLY A 1 121 ? -2.130 5.721 4.443 1.00 85.50 121 GLY A O 1
ATOM 966 N N . VAL A 1 122 ? -3.648 4.431 5.482 1.00 85.88 122 VAL A N 1
ATOM 967 C CA . VAL A 1 122 ? -2.947 3.167 5.212 1.00 85.88 122 VAL A CA 1
ATOM 968 C C . VAL A 1 122 ? -2.736 2.960 3.712 1.00 85.88 122 VAL A C 1
ATOM 970 O O . VAL A 1 122 ? -1.611 2.689 3.311 1.00 85.88 122 VAL A O 1
ATOM 973 N N . ILE A 1 123 ? -3.763 3.137 2.869 1.00 88.94 123 ILE A N 1
ATOM 974 C CA . ILE A 1 123 ? -3.622 2.897 1.423 1.00 88.94 123 ILE A CA 1
ATOM 975 C C . ILE A 1 123 ? -2.623 3.861 0.768 1.00 88.94 123 ILE A C 1
ATOM 977 O O . ILE A 1 123 ? -1.781 3.431 -0.017 1.00 88.94 123 ILE A O 1
ATOM 981 N N . THR A 1 124 ? -2.660 5.147 1.125 1.00 87.62 124 THR A N 1
ATOM 982 C CA . THR A 1 124 ? -1.748 6.151 0.554 1.00 87.62 124 THR A CA 1
ATOM 983 C C . THR A 1 124 ? -0.305 5.852 0.948 1.00 87.62 124 THR A C 1
ATOM 985 O O . THR A 1 124 ? 0.599 5.900 0.118 1.00 87.62 124 THR A O 1
ATOM 988 N N . CYS A 1 125 ? -0.079 5.481 2.206 1.00 85.44 125 CYS A N 1
ATOM 989 C CA . CYS A 1 125 ? 1.265 5.208 2.694 1.00 85.44 125 CYS A CA 1
ATOM 990 C C . CYS A 1 125 ? 1.799 3.864 2.192 1.00 85.44 125 CYS A C 1
ATOM 992 O O . CYS A 1 125 ? 2.965 3.785 1.821 1.00 85.44 125 CYS A O 1
ATOM 994 N N . SER A 1 126 ? 0.949 2.840 2.065 1.00 85.25 126 SER A N 1
ATOM 995 C CA . SER A 1 126 ? 1.312 1.591 1.388 1.00 85.25 126 SER A CA 1
ATOM 996 C C . SER A 1 126 ? 1.696 1.813 -0.075 1.00 85.25 126 SER A C 1
ATOM 998 O O . SER A 1 126 ? 2.614 1.153 -0.548 1.00 85.25 126 SER A O 1
ATOM 1000 N N . TYR A 1 127 ? 1.048 2.746 -0.783 1.00 87.38 127 TYR A N 1
ATOM 1001 C CA . TYR A 1 127 ? 1.437 3.100 -2.150 1.00 87.38 127 TYR A CA 1
ATOM 1002 C C . TYR A 1 127 ? 2.827 3.748 -2.191 1.00 87.38 127 TYR A C 1
ATOM 1004 O O . TYR A 1 127 ? 3.668 3.343 -2.990 1.00 87.38 127 TYR A O 1
ATOM 1012 N N . LEU A 1 128 ? 3.109 4.701 -1.295 1.00 84.31 128 LEU A N 1
ATOM 1013 C CA . LEU A 1 128 ? 4.415 5.371 -1.236 1.00 84.31 128 LEU A CA 1
ATOM 1014 C C . LEU A 1 128 ? 5.563 4.409 -0.898 1.00 84.31 128 LEU A C 1
ATOM 1016 O O . LEU A 1 128 ? 6.651 4.553 -1.449 1.00 84.31 128 LEU A O 1
ATOM 1020 N N . LEU A 1 129 ? 5.309 3.381 -0.080 1.00 81.94 129 LEU A N 1
ATOM 1021 C CA . LEU A 1 129 ? 6.296 2.333 0.202 1.00 81.94 129 LEU A CA 1
ATOM 1022 C C . LEU A 1 129 ? 6.713 1.534 -1.042 1.00 81.94 129 LEU A C 1
ATOM 1024 O O . LEU A 1 129 ? 7.812 0.983 -1.060 1.00 81.94 129 LEU A O 1
ATOM 1028 N N . THR A 1 130 ? 5.881 1.467 -2.089 1.00 83.44 130 THR A N 1
ATOM 1029 C CA . THR A 1 130 ? 6.231 0.707 -3.302 1.00 83.44 130 THR A CA 1
ATOM 1030 C C . THR A 1 130 ? 7.408 1.306 -4.070 1.00 83.44 130 THR A C 1
ATOM 1032 O O . THR A 1 130 ? 8.053 0.581 -4.819 1.00 83.44 130 THR A O 1
ATOM 1035 N N . GLY A 1 131 ? 7.711 2.595 -3.866 1.00 77.00 131 GLY A N 1
ATOM 1036 C CA . GLY A 1 131 ? 8.797 3.308 -4.543 1.00 77.00 131 GLY A CA 1
ATOM 1037 C C . GLY A 1 131 ? 10.156 3.268 -3.836 1.00 77.00 131 GLY A C 1
ATOM 1038 O O . GLY A 1 131 ? 11.091 3.906 -4.314 1.00 77.00 131 GLY A O 1
ATOM 1039 N N . MET A 1 132 ? 10.284 2.572 -2.703 1.00 76.00 132 MET A N 1
ATOM 1040 C CA . MET A 1 132 ? 11.525 2.557 -1.920 1.00 76.00 132 MET A CA 1
ATOM 1041 C C . MET A 1 132 ? 12.624 1.671 -2.512 1.00 76.00 132 MET A C 1
ATOM 1043 O O . MET A 1 132 ? 12.367 0.644 -3.137 1.00 76.00 132 MET A O 1
ATOM 1047 N N . SER A 1 133 ? 13.878 2.029 -2.216 1.00 76.00 133 SER A N 1
ATOM 1048 C CA . SER A 1 133 ? 15.053 1.221 -2.556 1.00 76.00 133 SER A CA 1
ATOM 1049 C C . SER A 1 133 ? 15.237 0.017 -1.620 1.00 76.00 133 SER A C 1
ATOM 1051 O O . SER A 1 133 ? 14.911 0.055 -0.430 1.00 76.00 133 SER A O 1
ATOM 1053 N N . LYS A 1 134 ? 15.857 -1.049 -2.142 1.00 73.12 134 LYS A N 1
ATOM 1054 C CA . LYS A 1 134 ? 16.113 -2.310 -1.424 1.00 73.12 134 LYS A CA 1
ATOM 1055 C C . LYS A 1 134 ? 16.914 -2.160 -0.145 1.00 73.12 134 LYS A C 1
ATOM 1057 O O . LYS A 1 134 ? 16.620 -2.852 0.827 1.00 73.12 134 LYS A O 1
ATOM 1062 N N . SER A 1 135 ? 17.933 -1.300 -0.148 1.00 75.94 135 SER A N 1
ATOM 1063 C CA . SER A 1 135 ? 18.795 -1.131 1.025 1.00 75.94 135 SER A CA 1
ATOM 1064 C C . SER A 1 135 ? 17.976 -0.730 2.246 1.00 75.94 135 SER A C 1
ATOM 1066 O O . SER A 1 135 ? 18.212 -1.249 3.331 1.00 75.94 135 SER A O 1
ATOM 1068 N N . ASN A 1 136 ? 16.958 0.109 2.056 1.00 77.25 136 ASN A N 1
ATOM 1069 C CA . ASN A 1 136 ? 16.133 0.586 3.151 1.00 77.25 136 ASN A CA 1
ATOM 1070 C C . ASN A 1 136 ? 15.233 -0.508 3.741 1.00 77.25 136 ASN A C 1
ATOM 1072 O O . ASN A 1 136 ? 15.138 -0.697 4.952 1.00 77.25 136 ASN A O 1
ATOM 1076 N N . TRP A 1 137 ? 14.636 -1.311 2.865 1.00 78.50 137 TRP A N 1
ATOM 1077 C CA . TRP A 1 137 ? 13.724 -2.380 3.260 1.00 78.50 137 TRP A CA 1
ATOM 1078 C C . TRP A 1 137 ? 14.388 -3.423 4.174 1.00 78.50 137 TRP A C 1
ATOM 1080 O O . TRP A 1 137 ? 13.768 -3.926 5.112 1.00 78.50 137 TRP A O 1
ATOM 1090 N N . VAL A 1 138 ? 15.675 -3.707 3.940 1.00 81.75 138 VAL A N 1
ATOM 1091 C CA . VAL A 1 138 ? 16.466 -4.626 4.773 1.00 81.75 138 VAL A CA 1
ATOM 1092 C C . VAL A 1 138 ? 16.673 -4.065 6.183 1.00 81.75 138 VAL A C 1
ATOM 1094 O O . VAL A 1 138 ? 16.481 -4.796 7.157 1.00 81.75 138 VAL A O 1
ATOM 1097 N N . TRP A 1 139 ? 17.018 -2.780 6.311 1.00 81.81 139 TRP A N 1
ATOM 1098 C CA . TRP A 1 139 ? 17.175 -2.124 7.615 1.00 81.81 139 TRP A CA 1
ATOM 1099 C C . TRP A 1 139 ? 15.856 -2.075 8.389 1.00 81.81 139 TRP A C 1
ATOM 1101 O O . TRP A 1 139 ? 15.826 -2.427 9.571 1.00 81.81 139 TRP A O 1
ATOM 1111 N N . PHE A 1 140 ? 14.758 -1.735 7.709 1.00 79.25 140 PHE A N 1
ATOM 1112 C CA . PHE A 1 140 ? 13.421 -1.714 8.296 1.00 79.25 140 PHE A CA 1
ATOM 1113 C C . PHE A 1 140 ? 13.009 -3.081 8.858 1.00 79.25 140 PHE A C 1
ATOM 1115 O O . PHE A 1 140 ? 12.640 -3.182 10.029 1.00 79.25 140 PHE A O 1
ATOM 1122 N N . ILE A 1 141 ? 13.104 -4.151 8.058 1.00 83.88 141 ILE A N 1
ATOM 1123 C CA . ILE A 1 141 ? 12.727 -5.501 8.506 1.00 83.88 141 ILE A CA 1
ATOM 1124 C C . ILE A 1 141 ? 13.653 -5.993 9.615 1.00 83.88 141 ILE A C 1
ATOM 1126 O O . ILE A 1 141 ? 13.176 -6.620 10.561 1.00 83.88 141 ILE A O 1
ATOM 1130 N N . GLY A 1 142 ? 14.950 -5.682 9.542 1.00 87.69 142 GLY A N 1
ATOM 1131 C CA . GLY A 1 142 ? 15.901 -5.995 10.605 1.00 87.69 142 GLY A CA 1
ATOM 1132 C C . GLY A 1 142 ? 15.489 -5.373 11.940 1.00 87.69 142 GLY A C 1
ATOM 1133 O O . GLY A 1 142 ? 15.394 -6.076 12.947 1.00 87.69 142 GLY A O 1
ATOM 1134 N N . TRP A 1 143 ? 15.165 -4.077 11.951 1.00 85.62 143 TRP A N 1
ATOM 1135 C CA . TRP A 1 143 ? 14.762 -3.379 13.174 1.00 85.62 143 TRP A CA 1
ATOM 1136 C C . TRP A 1 143 ? 13.373 -3.797 13.672 1.00 85.62 143 TRP A C 1
ATOM 1138 O O . TRP A 1 143 ? 13.175 -3.969 14.876 1.00 85.62 143 TRP A O 1
ATOM 1148 N N . LEU A 1 144 ? 12.420 -4.030 12.761 1.00 84.81 144 LEU A N 1
ATOM 1149 C CA . LEU A 1 144 ? 11.093 -4.556 13.092 1.00 84.81 144 LEU A CA 1
ATOM 1150 C C . LEU A 1 144 ? 11.210 -5.936 13.740 1.00 84.81 144 LEU A C 1
ATOM 1152 O O . LEU A 1 144 ? 10.611 -6.166 14.789 1.00 84.81 144 LEU A O 1
ATOM 1156 N N . ALA A 1 145 ? 12.013 -6.834 13.168 1.00 89.25 145 ALA A N 1
ATOM 1157 C CA . ALA A 1 145 ? 12.247 -8.161 13.724 1.00 89.25 145 ALA A CA 1
ATOM 1158 C C . ALA A 1 145 ? 12.851 -8.079 15.132 1.00 89.25 145 ALA A C 1
ATOM 1160 O O . ALA A 1 145 ? 12.366 -8.751 16.040 1.00 89.25 145 ALA A O 1
ATOM 1161 N N . VAL A 1 146 ? 13.845 -7.210 15.348 1.00 92.06 146 VAL A N 1
ATOM 1162 C CA . VAL A 1 146 ? 14.425 -6.978 16.682 1.00 92.06 146 VAL A CA 1
ATOM 1163 C C . VAL A 1 146 ? 13.370 -6.452 17.660 1.00 92.06 146 VAL A C 1
ATOM 1165 O O . VAL A 1 146 ? 13.229 -6.993 18.757 1.00 92.06 146 VAL A O 1
ATOM 1168 N N . GLY A 1 147 ? 12.580 -5.448 17.266 1.00 87.12 147 GLY A N 1
ATOM 1169 C CA . GLY A 1 147 ? 11.495 -4.906 18.088 1.00 87.12 147 GLY A CA 1
ATOM 1170 C C . GLY A 1 147 ? 10.438 -5.955 18.441 1.00 87.12 147 GLY A C 1
ATOM 1171 O O . GLY A 1 147 ? 9.994 -6.023 19.587 1.00 87.12 147 GLY A O 1
ATOM 1172 N N . LEU A 1 148 ? 10.087 -6.824 17.489 1.00 87.75 148 LEU A N 1
ATOM 1173 C CA . LEU A 1 148 ? 9.149 -7.926 17.683 1.00 87.75 148 LEU A CA 1
ATOM 1174 C C . LEU A 1 148 ? 9.710 -8.982 18.646 1.00 87.75 148 LEU A C 1
ATOM 1176 O O . LEU A 1 148 ? 8.996 -9.433 19.539 1.00 87.75 148 LEU A O 1
ATOM 1180 N N . VAL A 1 149 ? 10.993 -9.334 18.524 1.00 91.81 149 VAL A N 1
ATOM 1181 C CA . VAL A 1 149 ? 11.679 -10.249 19.451 1.00 91.81 149 VAL A CA 1
ATOM 1182 C C . VAL A 1 149 ? 11.670 -9.682 20.871 1.00 91.81 149 VAL A C 1
ATOM 1184 O O . VAL A 1 149 ? 11.279 -10.382 21.806 1.00 91.81 149 VAL A O 1
ATOM 1187 N N . VAL A 1 150 ? 12.021 -8.404 21.050 1.00 90.19 150 VAL A N 1
ATOM 1188 C CA . VAL A 1 150 ? 11.974 -7.742 22.365 1.00 90.19 150 VAL A CA 1
ATOM 1189 C C . VAL A 1 150 ? 10.541 -7.682 22.903 1.00 90.19 150 VAL A C 1
ATOM 1191 O O . VAL A 1 150 ? 10.321 -7.970 24.081 1.00 90.19 150 VAL A O 1
ATOM 1194 N N . TYR A 1 151 ? 9.559 -7.370 22.051 1.00 85.00 151 TYR A N 1
ATOM 1195 C CA . TYR A 1 151 ? 8.145 -7.359 22.423 1.00 85.00 151 TYR A CA 1
ATOM 1196 C C . TYR A 1 151 ? 7.673 -8.729 22.912 1.00 85.00 151 TYR A C 1
ATOM 1198 O O . TYR A 1 151 ? 7.020 -8.796 23.948 1.00 85.00 151 TYR A O 1
ATOM 1206 N N . PHE A 1 152 ? 8.024 -9.824 22.233 1.00 84.81 152 PHE A N 1
ATOM 1207 C CA . PHE A 1 152 ? 7.649 -11.167 22.679 1.00 84.81 152 PHE A CA 1
ATOM 1208 C C . PHE A 1 152 ? 8.361 -11.571 23.972 1.00 84.81 152 PHE A C 1
ATOM 1210 O O . PHE A 1 152 ? 7.707 -12.079 24.883 1.00 84.81 152 PHE A O 1
ATOM 1217 N N . LEU A 1 153 ? 9.662 -11.291 24.106 1.00 86.31 153 LEU A N 1
ATOM 1218 C CA . LEU A 1 153 ? 10.420 -11.583 25.331 1.00 86.31 153 LEU A CA 1
ATOM 1219 C C . LEU A 1 153 ? 9.866 -10.823 26.548 1.00 86.31 153 LEU A C 1
ATOM 1221 O O . LEU A 1 153 ? 9.753 -11.382 27.641 1.00 86.31 153 LEU A O 1
ATOM 1225 N N . TYR A 1 154 ? 9.486 -9.557 26.365 1.00 82.81 154 TYR A N 1
ATOM 1226 C CA . TYR A 1 154 ? 8.900 -8.733 27.422 1.00 82.81 154 TYR A CA 1
ATOM 1227 C C . TYR A 1 154 ? 7.413 -9.047 27.668 1.00 82.81 154 TYR A C 1
ATOM 1229 O O . TYR A 1 154 ? 6.971 -9.131 28.817 1.00 82.81 154 TYR A O 1
ATOM 1237 N N . GLY A 1 155 ? 6.638 -9.241 26.599 1.00 68.81 155 GLY A N 1
ATOM 1238 C CA . GLY A 1 155 ? 5.192 -9.476 26.605 1.00 68.81 155 GLY A CA 1
ATOM 1239 C C . GLY A 1 155 ? 4.800 -10.848 27.151 1.00 68.81 155 GLY A C 1
ATOM 1240 O O . GLY A 1 155 ? 3.800 -10.954 27.868 1.00 68.81 155 GLY A O 1
ATOM 1241 N N . TYR A 1 156 ? 5.627 -11.876 26.927 1.00 65.06 156 TYR A N 1
ATOM 1242 C CA . TYR A 1 156 ? 5.449 -13.194 27.546 1.00 65.06 156 TYR A CA 1
ATOM 1243 C C . TYR A 1 156 ? 5.555 -13.118 29.077 1.00 65.06 156 TYR A C 1
ATOM 1245 O O . TYR A 1 156 ? 4.833 -13.804 29.796 1.00 65.06 156 TYR A O 1
ATOM 1253 N N . LYS A 1 157 ? 6.398 -12.217 29.598 1.00 61.84 157 LYS A N 1
ATOM 1254 C CA . LYS A 1 157 ? 6.642 -12.065 31.039 1.00 61.84 157 LYS A CA 1
ATOM 1255 C C . LYS A 1 157 ? 5.634 -11.151 31.758 1.00 61.84 157 LYS A C 1
ATOM 1257 O O . LYS A 1 157 ? 5.554 -11.199 32.980 1.00 61.84 157 LYS A O 1
ATOM 1262 N N . ASN A 1 158 ? 4.866 -10.333 31.027 1.00 64.56 158 ASN A N 1
ATOM 1263 C CA . ASN A 1 158 ? 3.973 -9.297 31.578 1.00 64.56 158 ASN A CA 1
ATOM 1264 C C . ASN A 1 158 ? 2.514 -9.375 31.085 1.00 64.56 158 ASN A C 1
ATOM 1266 O O . ASN A 1 158 ? 1.781 -8.392 31.213 1.00 64.56 158 ASN A O 1
ATOM 1270 N N . SER A 1 159 ? 2.065 -10.504 30.526 1.00 52.66 159 SER A N 1
ATOM 1271 C CA . SER A 1 159 ? 0.686 -10.660 30.038 1.00 52.66 159 SER A CA 1
ATOM 1272 C C . SER A 1 159 ? -0.336 -10.546 31.179 1.00 52.66 159 SER A C 1
ATOM 1274 O O . SER A 1 159 ? -0.708 -11.514 31.834 1.00 52.66 159 SER A O 1
ATOM 1276 N N . LYS A 1 160 ? -0.808 -9.319 31.418 1.00 57.91 160 LYS A N 1
ATOM 1277 C CA . LYS A 1 160 ? -1.806 -8.954 32.436 1.00 57.91 160 LYS A CA 1
ATOM 1278 C C . LYS A 1 160 ? -3.234 -9.419 32.111 1.00 57.91 160 LYS A C 1
ATOM 1280 O O . LYS A 1 160 ? -4.139 -9.107 32.874 1.00 57.91 160 LYS A O 1
ATOM 1285 N N . LEU A 1 161 ? -3.453 -10.199 31.048 1.00 55.88 161 LEU A N 1
ATOM 1286 C CA . LEU A 1 161 ? -4.791 -10.668 30.657 1.00 55.88 161 LEU A CA 1
ATOM 1287 C C . LEU A 1 161 ? -5.397 -11.728 31.602 1.00 55.88 161 LEU A C 1
ATOM 1289 O O . LEU A 1 161 ? -6.578 -12.027 31.484 1.00 55.88 161 LEU A O 1
ATOM 1293 N N . ALA A 1 162 ? -4.636 -12.266 32.564 1.00 52.75 162 ALA A N 1
ATOM 1294 C CA . ALA A 1 162 ? -5.141 -13.224 33.557 1.00 52.75 162 ALA A CA 1
ATOM 1295 C C . ALA A 1 162 ? -5.433 -12.616 34.947 1.00 52.75 162 ALA A C 1
ATOM 1297 O O . ALA A 1 162 ? -5.936 -13.317 35.820 1.00 52.75 162 ALA A O 1
ATOM 1298 N N . LYS A 1 163 ? -5.118 -11.333 35.192 1.00 51.59 163 LYS A N 1
ATOM 1299 C CA . LYS A 1 163 ? -5.213 -10.735 36.543 1.00 51.59 163 LYS A CA 1
ATOM 1300 C C . LYS A 1 163 ? -6.507 -9.962 36.825 1.00 51.59 163 LYS A C 1
ATOM 1302 O O . LYS A 1 163 ? -6.700 -9.532 37.955 1.00 51.59 163 LYS A O 1
ATOM 1307 N N . GLU A 1 164 ? -7.391 -9.810 35.840 1.00 53.31 164 GLU A N 1
ATOM 1308 C CA . GLU A 1 164 ? -8.644 -9.037 35.960 1.00 53.31 164 GLU A CA 1
ATOM 1309 C C . GLU A 1 164 ? -9.886 -9.906 36.261 1.00 53.31 164 GLU A C 1
ATOM 1311 O O . GLU A 1 164 ? -11.002 -9.412 36.255 1.00 53.31 164 GLU A O 1
ATOM 1316 N N . ASN A 1 165 ? -9.717 -11.200 36.560 1.00 51.31 165 ASN A N 1
ATOM 1317 C CA . ASN A 1 165 ? -10.824 -12.119 36.886 1.00 51.31 165 ASN A CA 1
ATOM 1318 C C . ASN A 1 165 ? -10.917 -12.492 38.381 1.00 51.31 165 ASN A C 1
ATOM 1320 O O . ASN A 1 165 ? -11.510 -13.506 38.732 1.00 51.31 165 ASN A O 1
ATOM 1324 N N 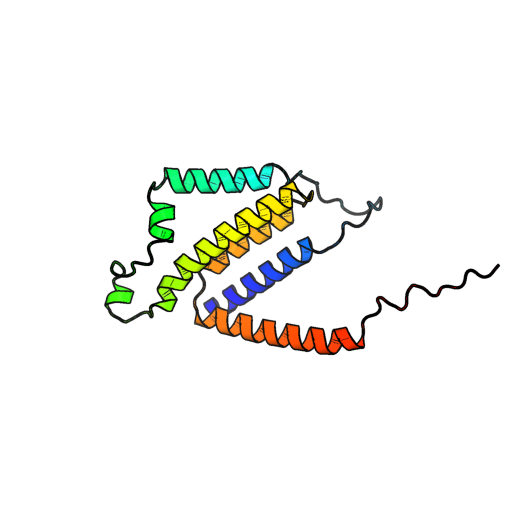. ILE A 1 166 ? -10.318 -11.702 39.280 1.00 53.16 166 ILE A N 1
ATOM 1325 C CA . ILE A 1 166 ? -10.412 -11.932 40.732 1.00 53.16 166 ILE A CA 1
ATOM 1326 C C . ILE A 1 166 ? -10.683 -10.601 41.443 1.00 53.16 166 ILE A C 1
ATOM 1328 O O . ILE A 1 166 ? -9.815 -10.040 42.107 1.00 53.16 166 ILE A O 1
ATOM 1332 N N . GLN A 1 167 ? -11.895 -10.073 41.282 1.00 55.78 167 GLN A N 1
ATOM 1333 C CA . GLN A 1 167 ? -12.487 -9.189 42.286 1.00 55.78 167 GLN A CA 1
ATOM 1334 C C . GLN A 1 167 ? -13.548 -10.021 43.017 1.00 55.78 167 GLN A C 1
ATOM 1336 O O . GLN A 1 167 ? -14.558 -10.356 42.399 1.00 55.78 167 GLN A O 1
ATOM 1341 N N . PRO A 1 168 ? -13.326 -10.442 44.277 1.00 52.19 168 PRO A N 1
ATOM 1342 C CA . PRO A 1 168 ? -14.376 -11.097 45.040 1.00 52.19 168 PRO A CA 1
ATOM 1343 C C . PRO A 1 168 ? -15.480 -10.072 45.315 1.00 52.19 168 PRO A C 1
ATOM 1345 O O . PRO A 1 168 ? -15.228 -9.021 45.905 1.00 52.19 168 PRO A O 1
ATOM 1348 N N . VAL A 1 169 ? -16.697 -10.378 44.865 1.00 59.62 169 VAL A N 1
ATOM 1349 C CA . VAL A 1 169 ? -17.916 -9.727 45.349 1.00 59.62 169 VAL A CA 1
ATOM 1350 C C . VAL A 1 169 ? -18.018 -10.086 46.832 1.00 59.62 169 VAL A C 1
ATOM 1352 O O . VAL A 1 169 ? -18.236 -11.247 47.169 1.00 59.62 169 VAL A O 1
ATOM 1355 N N . VAL A 1 170 ? -17.744 -9.118 47.704 1.00 60.94 170 VAL A N 1
ATOM 1356 C CA . VAL A 1 170 ? -18.007 -9.228 49.142 1.00 60.94 170 VAL A CA 1
ATOM 1357 C C . VAL A 1 170 ? -19.480 -8.876 49.337 1.00 60.94 170 VAL A C 1
ATOM 1359 O O . VAL A 1 170 ? -19.863 -7.736 49.071 1.00 60.94 170 VAL A O 1
ATOM 1362 N N . GLU A 1 171 ? -20.278 -9.862 49.745 1.00 44.16 171 GLU A N 1
ATOM 1363 C CA . GLU A 1 171 ? -21.583 -9.680 50.399 1.00 44.16 171 GLU A CA 1
ATOM 1364 C C . GLU A 1 171 ? -21.403 -9.870 51.909 1.00 44.16 171 GLU A C 1
ATOM 1366 O O . GLU A 1 171 ? -20.653 -10.802 52.293 1.00 44.16 171 GLU A O 1
#

Foldseek 3Di:
DVVQLVVLVVLVVLLCVLVVVQVDPDDDDDPPDDDDDFDFCLPVLVVVLVVVVVVQCVVPVCSVVVLPPLDCVPPPCVVVVVDDSCQVNLLSVLVVVLNVVSVVVNVVSNVDRDGPPSVVSNSVSSNVNSNDGPVSVVVVVVVVVVVVVVCCVVCVVDVCVPVPPDDDPDD

Radius of gyration: 21.5 Å; chains: 1; bounding box: 46×29×72 Å

Secondary structure (DSSP, 8-state):
-HHHHHHHHHHHHHHHHHHHHHHS------TTSPPPP--BHHHHHHHHHHHHHHHHHHH-TTHHHHHH---GGG-HHHHTTSS-HHHHHHHHHHHHHHHHHHHHHHHHHHHS--BHHHHHHHHHHHHHHTT--HHHHHHHHHHHHHHHHHHHHHHHHH-GGGSSS------

pLDDT: mean 76.91, std 10.99, range [44.16, 92.06]

Sequence (171 aa):
MDDVQHFDDVLFAFVLVCGGVLLIPRKEKVPGRFQLPYINGQFIFPVIIVAAIVVAHALSNTYFTDLFRFDFSGNADYVSGKVGFWDVAMLQVSLIVFWIFAIVLALFTLVKKYSLIPLMGVITCSYLLTGMSKSNWVWFIGWLAVGLVVYFLYGYKNSKLAKENIQPVVE